Protein AF-A0A7H2Q231-F1 (afdb_monomer)

Nearest PDB structures (foldseek):
  1qc7-assembly1_A  TM=3.422E-01  e=1.310E+00  Thermotoga maritima
  4ozs-assembly1_A  TM=3.051E-01  e=5.882E+00  synthetic construct

Foldseek 3Di:
DDDDDADCDPGFFPDDLLVVLLVQPADPVLCVVLCVVCVVVVVCVVVVNHDPVRSSVSSCVSRQVPPDPVSSVVSVVVCVVPVVVPTDTPPPPPD

pLDDT: mean 84.47, std 15.9, range [35.22, 96.69]

Organism: NCBI:txid1530123

Sequence (95 aa):
MNLALFDFDGTITHNDTFSLFLKFSLSRKTQILGGIRLAPYIAGYKFGWVTDRTIRTKLCQVGYVGYNADSLKHIGQEFANKGLCCIKPLTAEFS

Secondary structure (DSSP, 8-state):
-------SBTTTBSS-HHHHHHHHHS-HHHHHHHHHHHHHHHHHHHTTSS-HHHHHHHHHHHHTTT--HHHHHHHHHHHHHHHGGGS-B------

Mean predicted aligned error: 6.92 Å

Structure (mmCIF, N/CA/C/O backbone):
data_AF-A0A7H2Q231-F1
#
_entry.id   AF-A0A7H2Q231-F1
#
loop_
_atom_site.group_PDB
_atom_site.id
_atom_site.type_symbol
_atom_site.label_atom_id
_atom_site.label_alt_id
_atom_site.label_comp_id
_atom_site.label_asym_id
_atom_site.label_entity_id
_atom_site.label_seq_id
_atom_site.pdbx_PDB_ins_code
_atom_site.Cartn_x
_atom_site.Cartn_y
_atom_site.Cartn_z
_atom_site.occupancy
_atom_site.B_iso_or_equiv
_atom_site.auth_seq_id
_atom_site.auth_comp_id
_atom_site.auth_asym_id
_atom_site.auth_atom_id
_atom_site.pdbx_PDB_model_num
ATOM 1 N N . MET A 1 1 ? -1.656 3.707 -37.019 1.00 54.12 1 MET A N 1
ATOM 2 C CA . MET A 1 1 ? -2.284 3.986 -35.711 1.00 54.12 1 MET A CA 1
ATOM 3 C C . MET A 1 1 ? -1.185 3.906 -34.670 1.00 54.12 1 MET A C 1
ATOM 5 O O . MET A 1 1 ? -0.551 2.864 -34.595 1.00 54.12 1 MET A O 1
ATOM 9 N N . ASN A 1 2 ? -0.902 5.002 -33.963 1.00 73.19 2 ASN A N 1
ATOM 10 C CA . ASN A 1 2 ? 0.190 5.067 -32.987 1.00 73.19 2 ASN A CA 1
ATOM 11 C C . ASN A 1 2 ? -0.400 5.019 -31.577 1.00 73.19 2 ASN A C 1
ATOM 13 O O . ASN A 1 2 ? -1.254 5.837 -31.242 1.00 73.19 2 ASN A O 1
ATOM 17 N N . LEU A 1 3 ? 0.037 4.044 -30.784 1.00 82.94 3 LEU A N 1
ATOM 18 C CA . LEU A 1 3 ? -0.319 3.893 -29.378 1.00 82.94 3 LEU A CA 1
ATOM 19 C C . LEU A 1 3 ? 0.863 4.379 -28.537 1.00 82.94 3 LEU A C 1
ATOM 21 O O . LEU A 1 3 ? 1.972 3.873 -28.698 1.00 82.94 3 LEU A O 1
ATOM 25 N N . ALA A 1 4 ? 0.620 5.338 -27.649 1.00 84.56 4 ALA A N 1
ATOM 26 C CA . ALA A 1 4 ? 1.587 5.765 -26.645 1.00 84.56 4 ALA A CA 1
ATOM 27 C C . ALA A 1 4 ? 1.141 5.243 -25.273 1.00 84.56 4 ALA A C 1
ATOM 29 O O . ALA A 1 4 ? -0.007 5.437 -24.876 1.00 84.56 4 ALA A O 1
ATOM 30 N N . LEU A 1 5 ? 2.046 4.553 -24.580 1.00 86.81 5 LEU A N 1
ATOM 31 C CA . LEU A 1 5 ? 1.842 3.983 -23.251 1.00 86.81 5 LEU A CA 1
ATOM 32 C C . LEU A 1 5 ? 2.789 4.698 -22.294 1.00 86.81 5 LEU A C 1
ATOM 34 O O . LEU A 1 5 ? 3.994 4.730 -22.536 1.00 86.81 5 LEU A O 1
ATOM 38 N N . PHE A 1 6 ? 2.238 5.254 -21.222 1.00 80.31 6 PHE A N 1
ATOM 39 C CA . PHE A 1 6 ? 3.014 5.916 -20.184 1.00 80.31 6 PHE A CA 1
ATOM 40 C C . PHE A 1 6 ? 2.789 5.187 -18.871 1.00 80.31 6 PHE A C 1
ATOM 42 O O . PHE A 1 6 ? 1.644 4.978 -18.466 1.00 80.31 6 PHE A O 1
ATOM 49 N N . ASP A 1 7 ? 3.882 4.802 -18.222 1.00 80.38 7 ASP A N 1
ATOM 50 C CA . ASP A 1 7 ? 3.827 4.405 -16.824 1.00 80.38 7 ASP A CA 1
ATOM 51 C C . ASP A 1 7 ? 3.673 5.660 -15.949 1.00 80.38 7 ASP A C 1
ATOM 53 O O . ASP A 1 7 ? 4.048 6.764 -16.352 1.00 80.38 7 ASP A O 1
ATOM 57 N N . PHE A 1 8 ? 3.079 5.518 -14.770 1.00 77.00 8 PHE A N 1
ATOM 58 C CA . PHE A 1 8 ? 2.860 6.644 -13.860 1.00 77.00 8 PHE A CA 1
ATOM 59 C C . PHE A 1 8 ? 4.072 6.827 -12.943 1.00 77.00 8 PHE A C 1
ATOM 61 O O . PHE A 1 8 ? 4.785 7.831 -13.032 1.00 77.00 8 PHE A O 1
ATOM 68 N N . ASP A 1 9 ? 4.324 5.829 -12.098 1.00 76.56 9 ASP A N 1
ATOM 69 C CA . ASP A 1 9 ? 5.344 5.878 -11.057 1.00 76.56 9 ASP A CA 1
ATOM 70 C C . ASP A 1 9 ? 6.731 5.623 -11.666 1.00 76.56 9 ASP A C 1
ATOM 72 O O . ASP A 1 9 ? 6.965 4.614 -12.322 1.00 76.56 9 ASP A O 1
ATOM 76 N N . GLY A 1 10 ? 7.666 6.557 -11.482 1.00 66.00 10 GLY A N 1
ATOM 77 C CA . GLY A 1 10 ? 9.018 6.467 -12.047 1.00 66.00 10 GLY A CA 1
ATOM 78 C C . GLY A 1 10 ? 9.150 6.933 -13.502 1.00 66.00 10 GLY A C 1
ATOM 79 O O . GLY A 1 10 ? 10.273 7.027 -13.991 1.00 66.00 10 GLY A O 1
ATOM 80 N N . THR A 1 11 ? 8.041 7.275 -14.174 1.00 63.62 11 THR A N 1
ATOM 81 C CA . THR A 1 11 ? 8.049 7.898 -15.514 1.00 63.62 11 THR A CA 1
ATOM 82 C C . THR A 1 11 ? 7.455 9.307 -15.485 1.00 63.62 11 THR A C 1
ATOM 84 O O . THR A 1 11 ? 8.101 10.250 -15.933 1.00 63.62 11 THR A O 1
ATOM 87 N N . ILE A 1 12 ? 6.254 9.483 -14.924 1.00 63.81 12 ILE A N 1
ATOM 88 C CA . ILE A 1 12 ? 5.592 10.795 -14.799 1.00 63.81 12 ILE A CA 1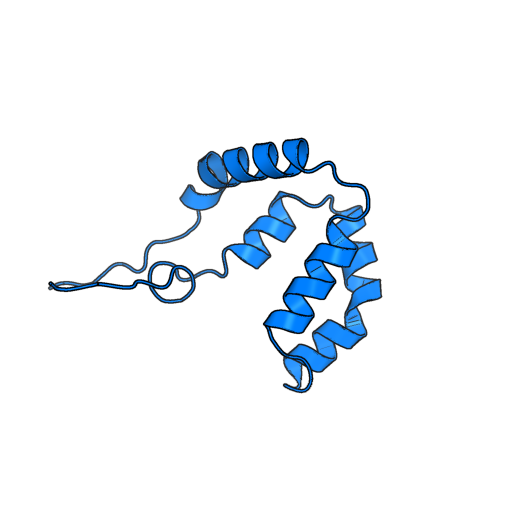
ATOM 89 C C . ILE A 1 12 ? 5.860 11.414 -13.419 1.00 63.81 12 ILE A C 1
ATOM 91 O O . ILE A 1 12 ? 5.931 12.638 -13.280 1.00 63.81 12 ILE A O 1
ATOM 95 N N . THR A 1 13 ? 6.024 10.584 -12.389 1.00 60.19 13 THR A N 1
ATOM 96 C CA . THR A 1 13 ? 6.173 11.015 -10.994 1.00 60.19 13 THR A CA 1
ATOM 97 C C . THR A 1 13 ? 7.448 10.443 -10.371 1.00 60.19 13 THR A C 1
ATOM 99 O O . THR A 1 13 ? 7.847 9.312 -10.643 1.00 60.19 13 THR A O 1
ATOM 102 N N . HIS A 1 14 ? 8.099 11.211 -9.491 1.00 60.88 14 HIS A N 1
ATOM 103 C CA . HIS A 1 14 ? 9.290 10.741 -8.761 1.00 60.88 14 HIS A CA 1
ATOM 104 C C . HIS A 1 14 ? 8.968 9.830 -7.567 1.00 60.88 14 HIS A C 1
ATOM 106 O O . HIS A 1 14 ? 9.869 9.229 -6.983 1.00 60.88 14 HIS A O 1
ATOM 112 N N . ASN A 1 15 ? 7.700 9.764 -7.165 1.00 68.88 15 ASN A N 1
ATOM 113 C CA . ASN A 1 15 ? 7.272 9.088 -5.948 1.00 68.88 15 ASN A CA 1
ATOM 114 C C . ASN A 1 15 ? 6.436 7.852 -6.288 1.00 68.88 15 ASN A C 1
ATOM 116 O O . ASN A 1 15 ? 5.590 7.920 -7.169 1.00 68.88 15 ASN A O 1
ATOM 120 N N . ASP A 1 16 ? 6.603 6.770 -5.522 1.00 83.75 16 ASP A N 1
ATOM 121 C CA . ASP A 1 16 ? 5.701 5.610 -5.563 1.00 83.75 16 ASP A CA 1
ATOM 122 C C . ASP A 1 16 ? 4.339 6.001 -4.968 1.00 83.75 16 ASP A C 1
ATOM 124 O O . ASP A 1 16 ? 4.169 6.115 -3.742 1.00 83.75 16 ASP A O 1
ATOM 128 N N . THR A 1 17 ? 3.364 6.229 -5.848 1.00 87.56 17 THR A N 1
ATOM 129 C CA . THR A 1 17 ? 2.018 6.691 -5.489 1.00 87.56 17 THR A CA 1
ATOM 130 C C . THR A 1 17 ? 1.315 5.686 -4.579 1.00 87.56 17 THR A C 1
ATOM 132 O O . THR A 1 17 ? 0.567 6.068 -3.678 1.00 87.56 17 THR A O 1
ATOM 135 N N . PHE A 1 18 ? 1.612 4.395 -4.732 1.00 89.62 18 PHE A N 1
ATOM 136 C CA . PHE A 1 18 ? 1.062 3.334 -3.891 1.00 89.62 18 PHE A CA 1
ATOM 137 C C . PHE A 1 18 ? 1.472 3.442 -2.417 1.00 89.62 18 PHE A C 1
ATOM 139 O O . PHE A 1 18 ? 0.609 3.422 -1.537 1.00 89.62 18 PHE A O 1
ATOM 146 N N . SER A 1 19 ? 2.767 3.587 -2.117 1.00 89.06 19 SER A N 1
ATOM 147 C CA . SER A 1 19 ? 3.232 3.747 -0.732 1.00 89.06 19 SER A CA 1
ATOM 148 C C . SER A 1 19 ? 2.670 5.012 -0.087 1.00 89.06 19 SER A C 1
ATOM 150 O O . SER A 1 19 ? 2.356 5.013 1.107 1.00 89.06 19 SER A O 1
ATOM 152 N N . LEU A 1 20 ? 2.523 6.090 -0.865 1.00 89.62 20 LEU A N 1
ATOM 153 C CA . LEU A 1 20 ? 1.866 7.315 -0.408 1.00 89.62 20 LEU A CA 1
ATOM 154 C C . LEU A 1 20 ? 0.387 7.073 -0.096 1.00 89.62 20 LEU A C 1
ATOM 156 O O . LEU A 1 20 ? -0.084 7.479 0.968 1.00 89.62 20 LEU A O 1
ATOM 160 N N . PHE A 1 21 ? -0.321 6.352 -0.965 1.00 92.56 21 PHE A N 1
ATOM 161 C CA . PHE A 1 21 ? -1.721 6.010 -0.751 1.00 92.56 21 PHE A CA 1
ATOM 162 C C . PHE A 1 21 ? -1.926 5.142 0.496 1.00 92.56 21 PHE A C 1
ATOM 164 O O . PHE A 1 21 ? -2.825 5.418 1.292 1.00 92.56 21 PHE A O 1
ATOM 171 N N . LEU A 1 22 ? -1.068 4.143 0.737 1.00 93.75 22 LEU A N 1
ATOM 172 C CA . LEU A 1 22 ? -1.116 3.336 1.963 1.00 93.75 22 LEU A CA 1
ATOM 173 C C . LEU A 1 22 ? -0.938 4.202 3.217 1.00 93.75 22 LEU A C 1
ATOM 175 O O . LEU A 1 22 ? -1.680 4.046 4.185 1.00 93.75 22 LEU A O 1
ATOM 179 N N . LYS A 1 23 ? 0.013 5.145 3.201 1.00 92.00 23 LYS A N 1
ATOM 180 C CA . LYS A 1 23 ? 0.236 6.068 4.327 1.00 92.00 23 LYS A CA 1
ATOM 181 C C . LYS A 1 23 ? -0.939 7.016 4.556 1.00 92.00 23 LYS A C 1
ATOM 183 O O . LYS A 1 23 ? -1.217 7.349 5.705 1.00 92.00 23 LYS A O 1
ATOM 188 N N . PHE A 1 24 ? -1.595 7.455 3.484 1.00 92.81 24 PHE A N 1
ATOM 189 C CA . PHE A 1 24 ? -2.742 8.358 3.540 1.00 92.81 24 PHE A CA 1
ATOM 190 C C . PHE A 1 24 ? -4.016 7.657 4.031 1.00 92.81 24 PHE A C 1
ATOM 192 O O . PHE A 1 24 ? -4.735 8.190 4.869 1.00 92.81 24 PHE A O 1
ATOM 199 N N . SER A 1 25 ? -4.293 6.460 3.514 1.00 94.38 25 SER A N 1
ATOM 200 C CA . SER A 1 25 ? -5.567 5.756 3.721 1.00 94.38 25 SER A CA 1
ATOM 201 C C . SER A 1 25 ? -5.620 4.898 4.989 1.00 94.38 25 SER A C 1
ATOM 203 O O . SER A 1 25 ? -6.704 4.644 5.520 1.00 94.38 25 SER A O 1
ATOM 205 N N . LEU A 1 26 ? -4.472 4.422 5.480 1.00 94.94 26 LEU A N 1
ATOM 206 C CA . LEU A 1 26 ? -4.413 3.551 6.652 1.00 94.94 26 LEU A CA 1
ATOM 207 C C . LEU A 1 26 ? -4.211 4.348 7.935 1.00 94.94 26 LEU A C 1
ATOM 209 O O . LEU A 1 26 ? -3.344 5.217 8.021 1.00 94.94 26 LEU A O 1
ATOM 213 N N . SER A 1 27 ? -4.930 3.962 8.989 1.00 93.25 27 SER A N 1
ATOM 214 C CA . SER A 1 27 ? -4.679 4.493 10.331 1.00 93.25 27 SER A CA 1
ATOM 215 C C . SER A 1 27 ? -3.254 4.171 10.804 1.00 93.25 27 SER A C 1
ATOM 217 O O . SER A 1 27 ? -2.693 3.123 10.469 1.00 93.25 27 SER A O 1
ATOM 219 N N . ARG A 1 28 ? -2.677 5.019 11.668 1.00 92.94 28 ARG A N 1
ATOM 220 C CA . ARG A 1 28 ? -1.338 4.782 12.244 1.00 92.94 28 ARG A CA 1
ATOM 221 C C . ARG A 1 28 ? -1.238 3.427 12.958 1.00 92.94 28 ARG A C 1
ATOM 223 O O . ARG A 1 28 ? -0.210 2.762 12.867 1.00 92.94 28 ARG A O 1
ATOM 230 N N . LYS A 1 29 ? -2.315 2.986 13.619 1.00 94.19 29 LYS A N 1
ATOM 231 C CA . LYS A 1 29 ? -2.381 1.670 14.272 1.00 94.19 29 LYS A CA 1
ATOM 232 C C . LYS A 1 29 ? -2.247 0.536 13.253 1.00 94.19 29 LYS A C 1
ATOM 234 O O . LYS A 1 29 ? -1.451 -0.376 13.467 1.00 94.19 29 LYS A O 1
ATOM 239 N N . THR A 1 30 ? -2.980 0.615 12.141 1.00 94.12 30 THR A N 1
ATOM 240 C CA . THR A 1 30 ? -2.910 -0.373 11.054 1.00 94.12 30 THR A CA 1
ATOM 241 C C . THR A 1 30 ? -1.531 -0.389 10.402 1.00 94.12 30 THR A C 1
ATOM 243 O O . THR A 1 30 ? -1.003 -1.465 10.141 1.00 94.12 30 THR A O 1
ATOM 246 N N . GLN A 1 31 ? -0.909 0.777 10.203 1.00 93.81 31 GLN A N 1
ATOM 247 C CA . GLN A 1 31 ? 0.444 0.865 9.643 1.00 93.81 31 GLN A CA 1
ATOM 248 C C . GLN A 1 31 ? 1.482 0.169 10.533 1.00 93.81 31 GLN A C 1
ATOM 250 O O . GLN A 1 31 ? 2.296 -0.604 10.033 1.00 93.81 31 GLN A O 1
ATOM 255 N N . ILE A 1 32 ? 1.433 0.391 11.851 1.00 95.31 32 ILE A N 1
ATOM 256 C CA . ILE A 1 32 ? 2.375 -0.231 12.794 1.00 95.31 32 ILE A CA 1
ATOM 257 C C . ILE A 1 32 ? 2.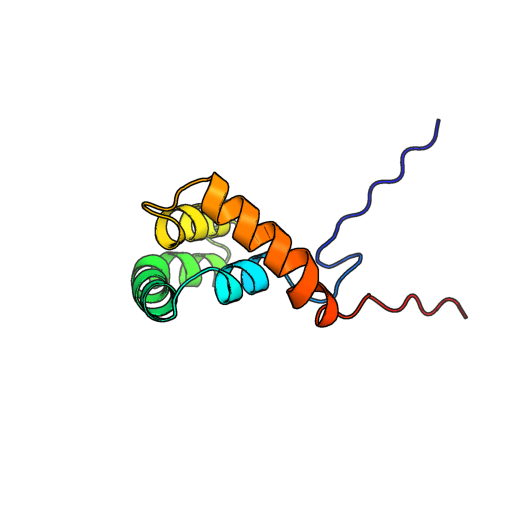133 -1.741 12.878 1.00 95.31 32 ILE A C 1
ATOM 259 O O . ILE A 1 32 ? 3.057 -2.527 12.676 1.00 95.31 32 ILE A O 1
ATOM 263 N N . LEU A 1 33 ? 0.891 -2.165 13.134 1.00 95.31 33 LEU A N 1
ATOM 264 C CA . LEU A 1 33 ? 0.574 -3.585 13.310 1.00 95.31 33 LEU A CA 1
ATOM 265 C C . LEU A 1 33 ? 0.775 -4.378 12.011 1.00 95.31 33 LEU A C 1
ATOM 267 O O . LEU A 1 33 ? 1.338 -5.473 12.025 1.00 95.31 33 LEU A O 1
ATOM 271 N N . GLY A 1 34 ? 0.352 -3.805 10.883 1.00 93.88 34 GLY A N 1
ATOM 272 C CA . GLY A 1 34 ? 0.569 -4.370 9.558 1.00 93.88 34 GLY A CA 1
ATOM 273 C C . GLY A 1 34 ? 2.050 -4.429 9.197 1.00 93.88 34 GLY A C 1
ATOM 274 O O . GLY A 1 34 ? 2.503 -5.454 8.695 1.00 93.88 34 GLY A O 1
ATOM 275 N N . GLY A 1 35 ? 2.821 -3.387 9.524 1.00 93.44 35 GLY A N 1
ATOM 276 C CA . GLY A 1 35 ? 4.270 -3.345 9.326 1.00 93.44 35 GLY A CA 1
ATOM 277 C C . GLY A 1 35 ? 5.006 -4.431 10.109 1.00 93.44 35 GLY A C 1
ATOM 278 O O . GLY A 1 35 ? 5.836 -5.129 9.535 1.00 93.44 35 GLY A O 1
ATOM 279 N N . ILE A 1 36 ? 4.647 -4.648 11.380 1.00 95.62 36 ILE A N 1
ATOM 280 C CA . ILE A 1 36 ? 5.199 -5.747 12.190 1.00 95.62 36 ILE A CA 1
ATOM 281 C C . ILE A 1 36 ? 4.838 -7.102 11.566 1.00 95.62 36 ILE A C 1
ATOM 283 O O . ILE A 1 36 ? 5.710 -7.946 11.370 1.00 95.62 36 ILE A O 1
ATOM 287 N N . ARG A 1 37 ? 3.567 -7.303 11.192 1.00 95.31 37 ARG A N 1
ATOM 288 C CA . ARG A 1 37 ? 3.098 -8.558 10.579 1.00 95.31 37 ARG A CA 1
ATOM 289 C C . ARG A 1 37 ? 3.770 -8.849 9.233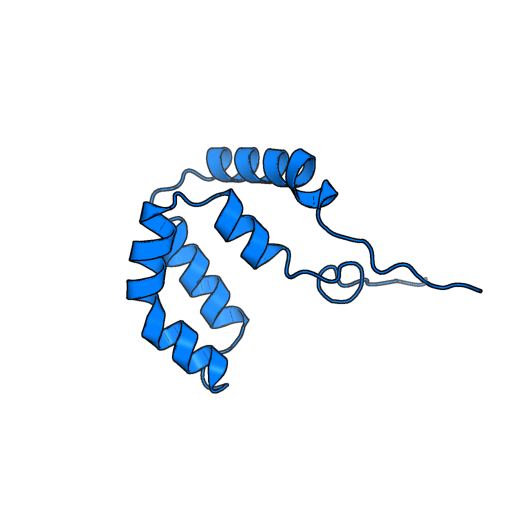 1.00 95.31 37 ARG A C 1
ATOM 291 O O . ARG A 1 37 ? 3.979 -10.012 8.893 1.00 95.31 37 ARG A O 1
ATOM 298 N N . LEU A 1 38 ? 4.083 -7.811 8.462 1.00 96.00 38 LEU A N 1
ATOM 299 C CA . LEU A 1 38 ? 4.681 -7.917 7.132 1.00 96.00 38 LEU A CA 1
ATOM 300 C C . LEU A 1 38 ? 6.202 -7.763 7.120 1.00 96.00 38 LEU A C 1
ATOM 302 O O . LEU A 1 38 ? 6.800 -7.917 6.057 1.00 96.00 38 LEU A O 1
ATOM 306 N N . ALA A 1 39 ? 6.841 -7.536 8.269 1.00 96.12 39 ALA A N 1
ATOM 307 C CA . ALA A 1 39 ? 8.288 -7.394 8.392 1.00 96.12 39 ALA A CA 1
ATOM 308 C C . ALA A 1 39 ? 9.102 -8.462 7.628 1.00 96.12 39 ALA A C 1
ATOM 310 O O . ALA A 1 39 ? 9.990 -8.063 6.871 1.00 96.12 39 ALA A O 1
ATOM 311 N N . PRO A 1 40 ? 8.803 -9.780 7.709 1.00 95.12 40 PRO A N 1
ATOM 312 C CA . PRO A 1 40 ? 9.559 -10.781 6.950 1.00 95.12 40 PRO A CA 1
ATOM 313 C C . PRO A 1 40 ? 9.389 -10.643 5.430 1.00 95.12 40 PRO A C 1
ATOM 315 O O . PRO A 1 40 ? 10.348 -10.832 4.687 1.00 95.12 40 PRO A O 1
ATOM 318 N N . TYR A 1 41 ? 8.202 -10.255 4.952 1.00 95.38 41 TYR A N 1
ATOM 319 C CA . TYR A 1 41 ? 7.964 -10.018 3.525 1.00 95.38 41 TYR A CA 1
ATOM 320 C C . TYR A 1 41 ? 8.677 -8.755 3.037 1.00 95.38 41 TYR A C 1
ATOM 322 O O . TYR A 1 41 ? 9.239 -8.756 1.946 1.00 95.38 41 TYR A O 1
ATOM 330 N N . ILE A 1 42 ? 8.692 -7.693 3.850 1.00 93.50 42 ILE A N 1
ATOM 331 C CA . ILE A 1 42 ? 9.421 -6.453 3.548 1.00 93.50 42 ILE A CA 1
ATOM 332 C C . ILE A 1 42 ? 10.927 -6.731 3.498 1.00 93.50 42 ILE A C 1
ATOM 334 O O . ILE A 1 42 ? 11.607 -6.249 2.595 1.00 93.50 42 ILE A O 1
ATOM 338 N N . ALA A 1 43 ? 11.451 -7.528 4.433 1.00 95.69 43 ALA A N 1
ATOM 339 C CA . ALA A 1 43 ? 12.847 -7.949 4.416 1.00 95.69 43 ALA A CA 1
ATOM 340 C C . ALA A 1 43 ? 13.156 -8.769 3.154 1.00 95.69 43 ALA A C 1
ATOM 342 O O . ALA A 1 43 ? 14.083 -8.435 2.422 1.00 95.69 43 ALA A O 1
ATOM 343 N N . GLY A 1 44 ? 12.329 -9.772 2.838 1.00 96.12 44 GLY A N 1
ATOM 344 C CA . GLY A 1 44 ? 12.476 -10.576 1.622 1.00 96.12 44 GLY A CA 1
ATOM 345 C C . GLY A 1 44 ? 12.404 -9.751 0.333 1.00 96.12 44 GLY A C 1
ATOM 346 O O . GLY A 1 44 ? 13.146 -10.028 -0.604 1.00 96.12 44 GLY A O 1
ATOM 347 N N . TYR A 1 45 ? 11.576 -8.703 0.294 1.00 93.44 45 TYR A N 1
ATOM 348 C CA . TYR A 1 45 ? 11.517 -7.770 -0.836 1.00 93.44 45 TYR A CA 1
ATOM 349 C C . TYR A 1 45 ? 12.826 -6.987 -0.983 1.00 93.44 45 TYR A C 1
ATOM 351 O O . TYR A 1 45 ? 13.374 -6.906 -2.078 1.00 93.44 45 TYR A O 1
ATOM 359 N N . LYS A 1 46 ? 13.391 -6.490 0.127 1.00 91.56 46 LYS A N 1
ATOM 360 C CA . LYS A 1 46 ? 14.689 -5.793 0.125 1.00 91.56 46 LYS A CA 1
ATOM 361 C C . LYS A 1 46 ? 15.857 -6.683 -0.310 1.00 91.56 46 LYS A C 1
ATOM 363 O O . LYS A 1 46 ? 16.791 -6.175 -0.916 1.00 91.56 46 LYS A O 1
ATOM 368 N N . PHE A 1 47 ? 15.803 -7.983 -0.019 1.00 95.25 47 PHE A N 1
ATOM 369 C CA . PHE A 1 47 ? 16.803 -8.960 -0.469 1.00 95.25 47 PHE A CA 1
ATOM 370 C C . PHE A 1 47 ? 16.543 -9.506 -1.885 1.00 95.25 47 PHE A C 1
ATOM 372 O O . PHE A 1 47 ? 17.307 -10.341 -2.361 1.00 95.25 47 PHE A O 1
ATOM 379 N N . GLY A 1 48 ? 15.477 -9.064 -2.565 1.00 93.25 48 GLY A N 1
ATOM 380 C CA . GLY A 1 48 ? 15.118 -9.523 -3.911 1.00 93.25 48 GLY A CA 1
ATOM 381 C C . GLY A 1 48 ? 14.476 -10.916 -3.971 1.00 93.25 48 GLY A C 1
ATOM 382 O O . GLY A 1 48 ? 14.240 -11.435 -5.058 1.00 93.25 48 GLY A O 1
ATOM 383 N N . TRP A 1 49 ? 14.162 -11.531 -2.828 1.00 96.69 49 TRP A N 1
ATOM 384 C CA . TRP A 1 49 ? 13.503 -12.844 -2.752 1.00 96.69 49 TRP A CA 1
ATOM 385 C C . TRP A 1 49 ? 11.987 -12.770 -2.943 1.00 96.69 49 TRP A C 1
ATOM 387 O O . TRP A 1 49 ? 11.346 -13.759 -3.294 1.00 96.69 49 TRP A O 1
ATOM 397 N N . VAL A 1 50 ? 11.397 -11.605 -2.680 1.00 94.94 50 VAL A N 1
ATOM 398 C CA . VAL A 1 50 ? 9.961 -11.351 -2.836 1.00 94.94 50 VAL A CA 1
ATOM 399 C C . VAL A 1 50 ? 9.772 -10.343 -3.960 1.00 94.94 50 VAL A C 1
ATOM 401 O O . VAL A 1 50 ? 10.464 -9.333 -4.007 1.00 94.94 50 VAL A O 1
ATOM 404 N N . THR A 1 51 ? 8.821 -10.601 -4.858 1.00 94.31 51 THR A N 1
ATOM 405 C CA . THR A 1 51 ? 8.529 -9.694 -5.980 1.00 94.31 51 THR A CA 1
ATOM 406 C C . THR A 1 51 ? 7.715 -8.475 -5.538 1.00 94.31 51 THR A C 1
ATOM 408 O O . THR A 1 51 ? 6.963 -8.548 -4.561 1.00 94.31 51 THR A O 1
ATOM 411 N N . ASP A 1 52 ? 7.792 -7.381 -6.305 1.00 90.62 52 ASP A N 1
ATOM 412 C CA . ASP A 1 52 ? 6.972 -6.175 -6.098 1.00 90.62 52 ASP A CA 1
ATOM 413 C C . ASP A 1 52 ? 5.464 -6.507 -6.055 1.00 90.62 52 ASP A C 1
ATOM 415 O O . ASP A 1 52 ? 4.754 -6.165 -5.105 1.00 90.62 52 ASP A O 1
ATOM 419 N N . ARG A 1 53 ? 4.982 -7.318 -7.005 1.00 93.62 53 ARG A N 1
ATOM 420 C CA . ARG A 1 53 ? 3.589 -7.795 -7.025 1.00 93.62 53 ARG A CA 1
ATOM 421 C C . ARG A 1 53 ? 3.207 -8.508 -5.725 1.00 93.62 53 ARG A C 1
ATOM 423 O O . ARG A 1 53 ? 2.117 -8.281 -5.189 1.00 93.62 53 ARG A O 1
ATOM 430 N N . THR A 1 54 ? 4.076 -9.385 -5.220 1.00 95.50 54 THR A N 1
ATOM 431 C CA . THR A 1 54 ? 3.811 -10.149 -3.995 1.00 95.50 54 THR A CA 1
ATOM 432 C C . THR A 1 54 ? 3.723 -9.228 -2.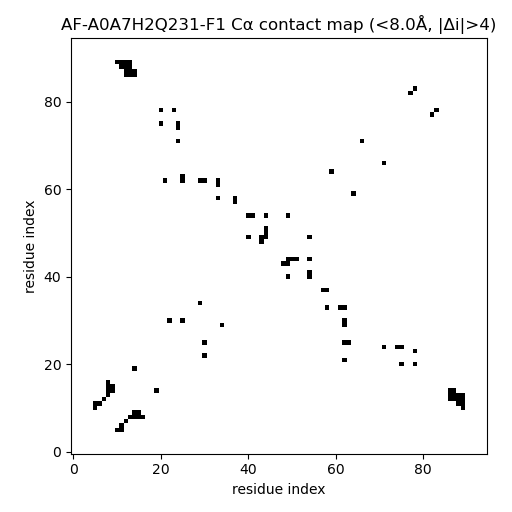783 1.00 95.50 54 THR A C 1
ATOM 434 O O . THR A 1 54 ? 2.765 -9.343 -2.013 1.00 95.50 54 THR A O 1
ATOM 437 N N . ILE A 1 55 ? 4.671 -8.299 -2.616 1.00 95.19 55 ILE A N 1
ATOM 438 C CA . ILE A 1 55 ? 4.662 -7.398 -1.459 1.00 95.19 55 ILE A CA 1
ATOM 439 C C . ILE A 1 55 ? 3.459 -6.448 -1.497 1.00 95.19 55 ILE A C 1
ATOM 441 O O . ILE A 1 55 ? 2.784 -6.309 -0.477 1.00 95.19 55 ILE A O 1
ATOM 445 N N . ARG A 1 56 ? 3.099 -5.891 -2.665 1.00 94.81 56 ARG A N 1
ATOM 446 C CA . ARG A 1 56 ? 1.906 -5.035 -2.818 1.00 94.81 56 ARG A CA 1
ATOM 447 C C . ARG A 1 56 ? 0.621 -5.787 -2.496 1.00 94.81 56 ARG A C 1
ATOM 449 O O . ARG A 1 56 ? -0.218 -5.286 -1.751 1.00 94.81 56 ARG A O 1
ATOM 456 N N . THR A 1 57 ? 0.501 -7.030 -2.965 1.00 96.00 57 THR A N 1
ATOM 457 C CA . THR A 1 57 ? -0.648 -7.889 -2.638 1.00 96.00 57 THR A CA 1
ATOM 458 C C . THR A 1 57 ? -0.754 -8.114 -1.131 1.00 96.00 57 THR A C 1
ATOM 460 O O . THR A 1 57 ? -1.835 -7.973 -0.561 1.00 96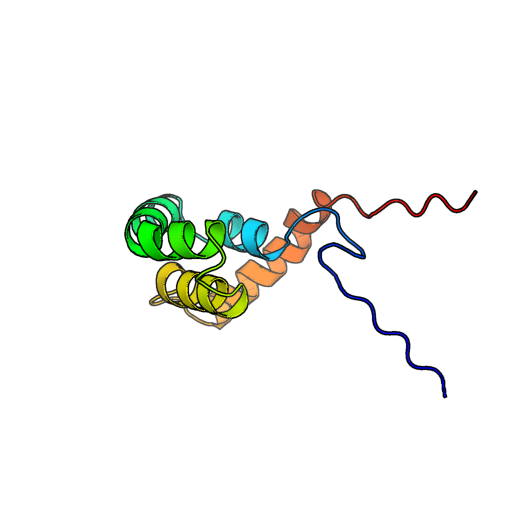.00 57 THR A O 1
ATOM 463 N N . LYS A 1 58 ? 0.363 -8.424 -0.459 1.00 96.69 58 LYS A N 1
ATOM 464 C CA . LYS A 1 58 ? 0.386 -8.635 0.995 1.00 96.69 58 LYS A CA 1
ATOM 465 C C . LYS A 1 58 ? 0.076 -7.360 1.777 1.00 96.69 58 LYS A C 1
ATOM 467 O O . LYS A 1 58 ? -0.670 -7.428 2.753 1.00 96.69 58 LYS A O 1
ATOM 472 N N . LEU A 1 59 ? 0.585 -6.214 1.329 1.00 96.06 59 LEU A N 1
ATOM 473 C CA . LEU A 1 59 ? 0.273 -4.909 1.908 1.00 96.06 59 LEU A CA 1
ATOM 474 C C . LEU A 1 59 ? -1.226 -4.609 1.833 1.00 96.06 59 LEU A C 1
ATOM 476 O O . LEU A 1 59 ? -1.811 -4.273 2.858 1.00 96.06 59 LEU A O 1
ATOM 480 N N . CYS A 1 60 ? -1.871 -4.818 0.682 1.00 95.81 60 CYS A N 1
ATOM 481 C CA . CYS A 1 60 ? -3.320 -4.635 0.555 1.00 95.81 60 CYS A CA 1
ATOM 482 C C . CYS A 1 60 ? -4.107 -5.634 1.412 1.00 95.81 60 CYS A C 1
ATOM 484 O O . CYS A 1 60 ? -5.029 -5.241 2.124 1.00 95.81 60 CYS A O 1
ATOM 486 N N . GLN A 1 61 ? -3.716 -6.913 1.381 1.00 95.25 61 GLN A N 1
ATOM 487 C CA . GLN A 1 61 ? -4.373 -7.971 2.151 1.00 95.25 61 GLN A CA 1
ATOM 488 C C . GLN A 1 61 ? -4.336 -7.716 3.651 1.00 95.25 61 GLN A C 1
ATOM 490 O O . GLN A 1 61 ? -5.280 -8.096 4.321 1.00 95.25 61 GLN A O 1
ATOM 495 N N . VAL A 1 62 ? -3.265 -7.126 4.188 1.00 95.69 62 VAL A N 1
ATOM 496 C CA . VAL A 1 62 ? -3.152 -6.828 5.624 1.00 95.69 62 VAL A CA 1
ATOM 497 C C . VAL A 1 62 ? -3.706 -5.446 5.961 1.00 95.69 62 VAL A C 1
ATOM 499 O O . VAL A 1 62 ? -4.353 -5.288 6.992 1.00 95.69 62 VAL A O 1
ATOM 502 N N . GLY A 1 63 ? -3.458 -4.448 5.112 1.00 94.81 63 GLY A N 1
ATOM 503 C CA . GLY A 1 63 ? -3.845 -3.060 5.354 1.00 94.81 63 GLY A CA 1
ATOM 504 C C . GLY A 1 63 ? -5.351 -2.830 5.282 1.00 94.81 63 GLY A C 1
ATOM 505 O O . GLY A 1 63 ? -5.882 -2.063 6.079 1.00 94.81 63 GLY A O 1
ATOM 506 N N . TYR A 1 64 ? -6.044 -3.526 4.380 1.00 95.81 64 TYR A N 1
ATOM 507 C CA . TYR A 1 64 ? -7.463 -3.286 4.100 1.00 95.81 64 TYR A CA 1
ATOM 508 C C . TYR A 1 64 ? -8.381 -4.435 4.527 1.00 95.81 64 TYR A C 1
ATOM 510 O O . TYR A 1 64 ? -9.510 -4.534 4.046 1.00 95.81 64 TYR A O 1
ATOM 518 N N . VAL A 1 65 ? -7.937 -5.306 5.443 1.00 93.44 65 VAL A N 1
ATOM 519 C CA . VAL A 1 65 ? -8.839 -6.303 6.044 1.00 93.44 65 VAL A CA 1
ATOM 520 C C . VAL A 1 65 ? -10.045 -5.585 6.647 1.00 93.44 65 VAL A C 1
ATOM 522 O O . VAL A 1 65 ? -9.888 -4.710 7.496 1.00 93.44 65 VAL A O 1
ATOM 525 N N . GLY A 1 66 ? -11.247 -5.966 6.214 1.00 91.75 66 GLY A N 1
ATOM 526 C CA . GLY A 1 66 ? -12.501 -5.409 6.726 1.00 91.75 66 GLY A CA 1
ATOM 527 C C . GLY A 1 66 ? -12.865 -4.020 6.191 1.00 91.75 66 GLY A C 1
ATOM 528 O O . GLY A 1 66 ? -13.865 -3.461 6.632 1.00 91.75 66 GLY A O 1
ATOM 529 N N . TYR A 1 67 ? -12.103 -3.460 5.246 1.00 92.69 67 TYR A N 1
ATOM 530 C CA . TYR A 1 67 ? -12.500 -2.222 4.576 1.00 92.69 67 TYR A CA 1
ATOM 531 C C . TYR A 1 67 ? -13.631 -2.486 3.581 1.00 92.69 67 TYR A C 1
ATOM 533 O O . TYR A 1 67 ? -13.602 -3.448 2.812 1.00 92.69 67 TYR A O 1
ATOM 541 N N . ASN A 1 68 ? -14.608 -1.583 3.560 1.00 94.69 68 ASN A N 1
ATOM 542 C CA . ASN A 1 68 ? -15.608 -1.535 2.506 1.00 94.69 68 ASN A CA 1
ATOM 543 C C . ASN A 1 68 ? -15.007 -0.900 1.234 1.00 94.69 68 ASN A C 1
ATOM 545 O O . ASN A 1 68 ? -14.262 0.082 1.305 1.00 94.69 68 ASN A O 1
ATOM 549 N N . ALA A 1 69 ? -15.338 -1.462 0.069 1.00 94.06 69 ALA A N 1
ATOM 550 C CA . ALA A 1 69 ? -14.791 -1.027 -1.215 1.00 94.06 69 ALA A CA 1
ATOM 551 C C . ALA A 1 69 ? -15.197 0.411 -1.587 1.00 94.06 69 ALA A C 1
ATOM 553 O O . ALA A 1 69 ? -14.359 1.166 -2.081 1.00 94.06 69 ALA A O 1
ATOM 554 N N . ASP A 1 70 ? -16.435 0.819 -1.303 1.00 95.69 70 ASP A N 1
ATOM 555 C CA . ASP A 1 70 ? -16.919 2.176 -1.584 1.00 95.69 70 ASP A CA 1
ATOM 556 C C . ASP A 1 70 ? -16.231 3.205 -0.687 1.00 95.69 70 ASP A C 1
ATOM 558 O O . ASP A 1 70 ? -15.814 4.266 -1.157 1.00 95.69 70 ASP A O 1
ATOM 562 N N . SER A 1 71 ? -16.016 2.864 0.588 1.00 93.00 71 SER A N 1
ATOM 563 C CA . SER A 1 71 ? -15.219 3.696 1.496 1.00 93.00 71 SER A CA 1
ATOM 564 C C . SER A 1 71 ? -13.789 3.869 0.980 1.00 93.00 71 SER A C 1
ATOM 566 O O . SER A 1 71 ? -13.272 4.985 0.954 1.00 93.00 71 SER A O 1
ATOM 568 N N . LEU A 1 72 ? -13.154 2.790 0.511 1.00 94.62 72 LEU A N 1
ATOM 569 C CA . LEU A 1 72 ? -11.804 2.862 -0.048 1.00 94.62 72 LEU A CA 1
ATOM 570 C C . LEU A 1 72 ? -11.759 3.682 -1.348 1.00 94.62 72 LEU A C 1
ATOM 572 O O . LEU A 1 72 ? -10.811 4.439 -1.559 1.00 94.62 72 LEU A O 1
ATOM 576 N N . LYS A 1 73 ? -12.798 3.591 -2.185 1.00 95.75 73 LYS A N 1
ATOM 577 C CA . LYS A 1 73 ? -12.945 4.410 -3.396 1.00 95.75 73 LYS A CA 1
ATOM 578 C C . LYS A 1 73 ? -13.059 5.898 -3.065 1.00 95.75 73 LYS A C 1
ATOM 580 O O . LYS A 1 73 ? -12.388 6.703 -3.707 1.00 95.75 73 LYS A O 1
ATOM 585 N N . HIS A 1 74 ? -13.847 6.259 -2.052 1.00 95.38 74 HIS A N 1
ATOM 586 C CA . HIS A 1 74 ? -13.955 7.644 -1.585 1.00 95.38 74 HIS A CA 1
ATOM 587 C C . HIS A 1 74 ? -12.605 8.172 -1.079 1.00 95.38 74 HIS A C 1
ATOM 589 O O . HIS A 1 74 ? -12.165 9.242 -1.492 1.00 95.38 74 HIS A O 1
ATOM 595 N N . ILE A 1 75 ? -11.891 7.388 -0.262 1.00 94.62 75 ILE A N 1
ATOM 596 C CA . ILE A 1 75 ? -10.533 7.737 0.193 1.00 94.62 75 ILE A CA 1
ATOM 597 C C . ILE A 1 75 ? -9.584 7.908 -1.005 1.00 94.62 75 ILE A C 1
ATOM 599 O O . ILE A 1 75 ? -8.753 8.814 -1.010 1.00 94.62 75 ILE A O 1
ATOM 603 N N . GLY A 1 76 ? -9.721 7.076 -2.041 1.00 93.69 76 GLY A N 1
ATOM 604 C CA . GLY A 1 76 ? -8.993 7.208 -3.305 1.00 93.69 76 GLY A CA 1
ATOM 605 C C . GLY A 1 76 ? -9.244 8.540 -4.013 1.00 93.69 76 GLY A C 1
ATOM 606 O O . GLY A 1 76 ? -8.297 9.193 -4.445 1.00 93.69 76 GLY A O 1
ATOM 607 N N . GLN A 1 77 ? -10.500 8.981 -4.084 1.00 94.25 77 GLN A N 1
ATOM 608 C CA . GLN A 1 77 ? -10.859 10.283 -4.658 1.00 94.25 77 GLN A CA 1
ATOM 609 C C . GLN A 1 77 ? -10.293 11.439 -3.828 1.00 94.25 77 GLN A C 1
ATOM 611 O O . GLN A 1 77 ? -9.739 12.390 -4.380 1.00 94.25 77 GLN A O 1
ATOM 616 N N . GLU A 1 78 ? -10.365 11.348 -2.500 1.00 92.94 78 GLU A N 1
ATOM 617 C CA . GLU A 1 78 ? -9.748 12.344 -1.625 1.00 92.94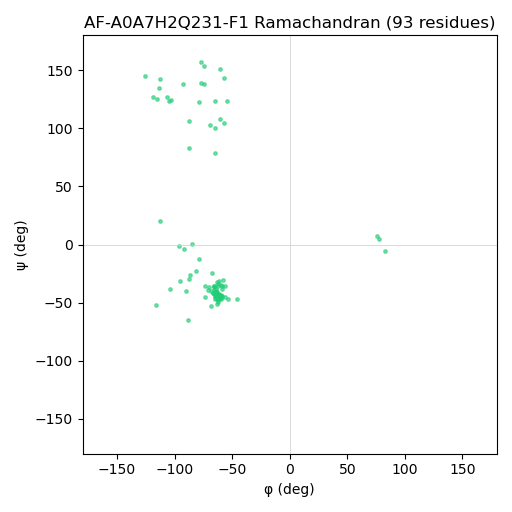 78 GLU A CA 1
ATOM 618 C C . GLU A 1 78 ? -8.228 12.392 -1.781 1.00 92.94 78 GLU A C 1
ATOM 620 O O . GLU A 1 78 ? -7.653 13.479 -1.817 1.00 92.94 78 GLU A O 1
ATOM 625 N N . PHE A 1 79 ? -7.576 11.235 -1.910 1.00 91.62 79 PHE A N 1
ATOM 626 C CA . PHE A 1 79 ? -6.143 11.152 -2.165 1.00 91.62 79 PHE A CA 1
ATOM 627 C C . PHE A 1 79 ? -5.772 11.761 -3.518 1.00 91.62 79 PHE A C 1
ATOM 629 O O . PHE A 1 79 ? -4.788 12.492 -3.596 1.00 91.62 79 PHE A O 1
ATOM 636 N N . ALA A 1 80 ? -6.565 11.529 -4.565 1.00 89.06 80 ALA A N 1
ATOM 637 C CA . ALA A 1 80 ? -6.345 12.167 -5.858 1.00 89.06 80 ALA A CA 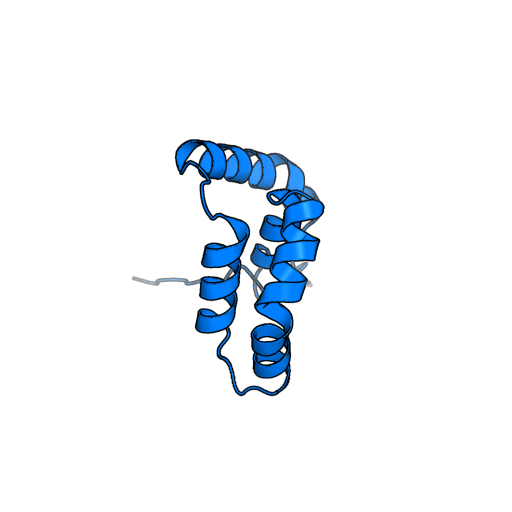1
ATOM 638 C C . ALA A 1 80 ? -6.429 13.699 -5.738 1.00 89.06 80 ALA A C 1
ATOM 640 O O . ALA A 1 80 ? -5.545 14.413 -6.198 1.00 89.06 80 ALA A O 1
ATOM 641 N N . ASN A 1 81 ? -7.436 14.211 -5.030 1.00 85.88 81 ASN A N 1
ATOM 642 C CA . ASN A 1 81 ? -7.643 15.654 -4.898 1.00 85.88 81 ASN A CA 1
ATOM 643 C C . ASN A 1 81 ? -6.623 16.342 -3.971 1.00 85.88 81 ASN A C 1
ATOM 645 O O . ASN A 1 81 ? -6.246 17.485 -4.214 1.00 85.88 81 ASN A O 1
ATOM 649 N N . LYS A 1 82 ? -6.189 15.673 -2.894 1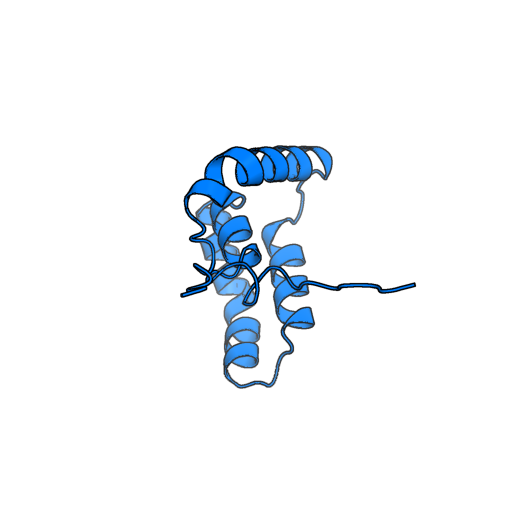.00 80.44 82 LYS A N 1
ATOM 650 C CA . LYS A 1 82 ? -5.338 16.266 -1.840 1.00 80.44 82 LYS A CA 1
ATOM 651 C C . LYS A 1 82 ? -3.873 15.831 -1.928 1.00 80.44 82 LYS A C 1
ATOM 653 O O . LYS A 1 82 ? -2.976 16.620 -1.653 1.00 80.44 82 LYS A O 1
ATOM 658 N N . GLY A 1 83 ? -3.627 14.568 -2.267 1.00 64.56 83 GLY A N 1
ATOM 659 C CA . GLY A 1 83 ? -2.315 13.918 -2.227 1.00 64.56 83 GLY A CA 1
ATOM 660 C C . GLY A 1 83 ? -1.482 14.094 -3.497 1.00 64.56 83 GLY A C 1
ATOM 661 O O . GLY A 1 83 ? -0.256 14.162 -3.399 1.00 64.56 83 GLY A O 1
ATOM 662 N N . LEU A 1 84 ? -2.118 14.243 -4.667 1.00 63.59 84 LEU A N 1
ATOM 663 C CA . LEU A 1 84 ? -1.406 14.470 -5.935 1.00 63.59 84 LEU A CA 1
ATOM 664 C C . LEU A 1 84 ? -0.703 15.837 -5.990 1.00 63.59 84 LEU A C 1
ATOM 666 O O . LEU A 1 84 ? 0.307 15.962 -6.671 1.00 63.59 84 LEU A O 1
ATOM 670 N N . CYS A 1 85 ? -1.161 16.832 -5.221 1.00 58.81 85 CYS A N 1
ATOM 671 C CA . CYS A 1 85 ? -0.510 18.146 -5.102 1.00 58.81 85 CYS A CA 1
ATOM 672 C C . CYS A 1 85 ? 0.953 18.048 -4.612 1.00 58.81 85 CYS A C 1
ATOM 674 O O . CYS A 1 85 ? 1.802 18.853 -4.987 1.00 58.81 85 CYS A O 1
ATOM 676 N N . CYS A 1 86 ? 1.269 17.030 -3.805 1.00 52.16 86 CYS A N 1
ATOM 677 C CA . CYS A 1 86 ? 2.606 16.815 -3.245 1.00 52.16 86 CYS A CA 1
ATOM 678 C C . CYS A 1 86 ? 3.488 15.899 -4.111 1.00 52.16 86 CYS A C 1
ATOM 680 O O . CYS A 1 86 ? 4.651 15.657 -3.773 1.00 52.16 86 CYS A O 1
ATOM 682 N N . ILE A 1 87 ? 2.943 15.352 -5.200 1.00 59.50 87 ILE A N 1
ATOM 683 C CA . ILE A 1 87 ? 3.697 14.551 -6.156 1.00 59.50 87 ILE A CA 1
ATOM 684 C C . ILE A 1 87 ? 4.283 15.520 -7.176 1.00 59.50 87 ILE A C 1
ATOM 686 O O . ILE A 1 87 ? 3.574 16.081 -8.005 1.00 59.50 87 ILE A O 1
ATOM 690 N N . LYS A 1 88 ? 5.597 15.752 -7.085 1.00 55.81 88 LYS A N 1
ATOM 691 C CA . LYS A 1 88 ? 6.293 16.585 -8.064 1.00 55.81 88 LYS A CA 1
ATOM 692 C C . LYS A 1 88 ? 6.231 15.875 -9.421 1.00 55.81 88 LYS A C 1
ATOM 694 O O . LYS A 1 88 ? 6.678 14.722 -9.483 1.00 55.81 88 LYS A O 1
ATOM 699 N N . PRO A 1 89 ? 5.696 16.516 -10.476 1.00 54.59 89 PRO A N 1
ATOM 700 C CA . PRO A 1 89 ? 5.870 15.986 -11.819 1.00 54.59 89 PRO A CA 1
ATOM 701 C C . PRO A 1 89 ? 7.373 15.860 -12.083 1.00 54.59 89 PRO A C 1
ATOM 703 O O . PRO A 1 89 ? 8.143 16.708 -11.617 1.00 54.59 89 PRO A O 1
ATOM 706 N N . LEU A 1 90 ? 7.796 14.818 -12.806 1.00 51.81 90 LEU A N 1
ATOM 707 C CA . LEU A 1 90 ? 9.088 14.874 -13.484 1.00 51.81 90 LEU A CA 1
ATOM 708 C C . LEU A 1 90 ? 9.007 16.107 -14.385 1.00 51.81 90 LEU A C 1
ATOM 710 O O . LEU A 1 90 ? 8.277 16.111 -15.377 1.00 51.81 90 LEU A O 1
ATOM 714 N N . THR A 1 91 ? 9.666 17.196 -13.999 1.00 49.53 91 THR A N 1
ATOM 715 C CA . THR A 1 91 ? 9.825 18.340 -14.887 1.00 49.53 91 THR A CA 1
ATOM 716 C C . THR A 1 91 ? 10.579 17.824 -16.095 1.00 49.53 91 THR A C 1
ATOM 718 O O . THR A 1 91 ? 11.757 17.491 -15.997 1.00 49.53 91 THR A O 1
ATOM 721 N N . ALA A 1 92 ? 9.883 17.703 -17.220 1.00 45.88 92 ALA A N 1
ATOM 722 C CA . ALA A 1 92 ? 10.547 17.550 -18.489 1.00 45.88 92 ALA A CA 1
ATOM 723 C C . ALA A 1 92 ? 11.300 18.862 -18.727 1.00 45.88 92 ALA A C 1
ATOM 725 O O . ALA A 1 92 ? 10.695 19.874 -19.084 1.00 45.88 92 ALA A O 1
ATOM 726 N N . GLU A 1 93 ? 12.605 18.860 -18.460 1.00 43.53 93 GLU A N 1
ATOM 727 C CA . GLU A 1 93 ? 13.518 19.843 -19.032 1.00 43.53 93 GLU A CA 1
ATOM 728 C C . GLU A 1 93 ? 13.537 19.599 -20.545 1.00 43.53 93 GLU A C 1
ATOM 730 O O . GLU A 1 93 ? 14.397 18.922 -21.096 1.00 43.53 93 GLU A O 1
ATOM 735 N N . PHE A 1 94 ? 12.497 20.0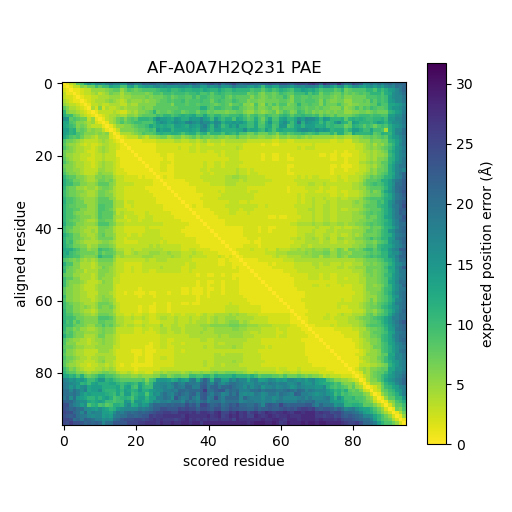87 -21.219 1.00 46.75 94 PHE A N 1
ATOM 736 C CA . PHE A 1 94 ? 12.568 20.410 -22.631 1.00 46.75 94 PHE A CA 1
ATOM 737 C C . PHE A 1 94 ? 13.076 21.847 -22.726 1.00 46.75 94 PHE A C 1
ATOM 739 O O . PHE A 1 94 ? 12.283 22.786 -22.809 1.00 46.75 94 PHE A O 1
ATOM 746 N N . SER A 1 95 ? 14.396 22.016 -22.659 1.00 35.22 95 SER A N 1
ATOM 747 C CA . SER A 1 95 ? 15.169 23.096 -23.294 1.00 35.22 95 SER A CA 1
ATOM 748 C C . SER A 1 95 ? 16.646 22.736 -23.277 1.00 35.22 95 SER A C 1
ATOM 750 O O . SER A 1 95 ? 17.138 22.373 -22.189 1.00 35.22 95 SER A O 1
#

Radius of gyration: 15.88 Å; Cα contacts (8 Å, |Δi|>4): 57; chains: 1; bounding box: 34×36×50 Å

Solvent-accessible surface area (backbone atoms only — not comparable to full-atom values): 5820 Å² total; per-residue (Å²): 138,88,86,86,86,79,64,55,64,76,64,45,25,81,52,62,61,64,66,50,47,52,63,70,72,42,53,72,66,49,51,51,56,38,46,64,74,38,40,66,54,54,50,32,37,76,73,67,76,36,54,72,69,56,51,53,51,50,49,50,62,56,63,46,64,91,61,54,69,68,61,52,50,50,50,48,53,50,39,58,74,62,51,49,79,76,53,56,62,57,76,77,82,84,122